Protein AF-A0A2V8ZQY2-F1 (afdb_monomer_lite)

Foldseek 3Di:
DKWKFFADDPPQADTHTDDDDQVVLVVVLCVVWDKAAPDADDDHSVPPLVARMKMADDPVRDDVPDDGHMMGTPDHPVRVVVSVVPDDD

Sequence (89 aa):
MSKVFYCGGCARHLGMLRAVVQLSDLIALLSGVTVHYIGKRFPRFKEEVLSSTVAEVTPDEMQRGWHAGFYGIEKTPLEFEELIRSLPQ

Secondary structure (DSSP, 8-state):
-EEEEE--SS-TT-PEEEEEE-HHHHHHHTTTS-EEEEESSPPPTTS----SEEEEE-GGG--TT--SEEEEESS-HHHHHHHHTTS--

pLDDT: mean 79.88, std 11.89, range [47.94, 91.5]

Structure (mmCIF, N/CA/C/O backbone):
data_AF-A0A2V8ZQY2-F1
#
_entry.id   AF-A0A2V8ZQY2-F1
#
loop_
_atom_site.group_PDB
_atom_site.id
_atom_site.type_symbol
_atom_site.label_atom_id
_atom_site.label_alt_id
_atom_site.label_comp_id
_atom_site.label_asym_id
_atom_site.label_entity_id
_atom_site.label_seq_id
_atom_site.pdbx_PDB_ins_code
_atom_site.Cartn_x
_atom_site.Cartn_y
_atom_site.Cartn_z
_atom_site.occupancy
_atom_site.B_iso_or_equiv
_atom_site.auth_seq_id
_atom_site.auth_comp_id
_atom_site.auth_asym_id
_atom_site.auth_atom_id
_atom_site.pdbx_PDB_model_num
ATOM 1 N N . MET A 1 1 ? -9.200 -7.327 7.094 1.00 80.44 1 MET A N 1
ATOM 2 C CA . MET A 1 1 ? -7.742 -7.127 7.116 1.00 80.44 1 MET A CA 1
ATOM 3 C C . MET A 1 1 ? -7.295 -6.546 5.787 1.00 80.44 1 MET A C 1
ATOM 5 O O . MET A 1 1 ? -7.854 -6.908 4.749 1.00 80.44 1 MET A O 1
ATOM 9 N N . SER A 1 2 ? -6.303 -5.665 5.828 1.00 83.56 2 SER A N 1
ATOM 10 C CA . SER A 1 2 ? -5.734 -4.969 4.681 1.00 83.56 2 SER A CA 1
ATOM 11 C C . SER A 1 2 ? -4.431 -5.647 4.281 1.00 83.56 2 SER A C 1
ATOM 13 O O . SER A 1 2 ? -3.609 -5.992 5.133 1.00 83.56 2 SER A O 1
ATOM 15 N N . LYS A 1 3 ? -4.251 -5.894 2.984 1.00 89.19 3 LYS A N 1
ATOM 16 C CA . LYS A 1 3 ? -3.090 -6.630 2.467 1.00 89.19 3 LYS A CA 1
ATOM 17 C C . LYS A 1 3 ? -2.139 -5.677 1.774 1.00 89.19 3 LYS A C 1
ATOM 19 O O . LYS A 1 3 ? -2.570 -4.929 0.909 1.00 89.19 3 LYS A O 1
ATOM 24 N N . VAL A 1 4 ? -0.854 -5.728 2.099 1.00 87.69 4 VAL A N 1
ATOM 25 C CA . VAL A 1 4 ? 0.165 -4.917 1.425 1.00 87.69 4 VAL A CA 1
ATOM 26 C C . VAL A 1 4 ? 0.997 -5.786 0.501 1.00 87.69 4 VAL A C 1
ATOM 28 O O . VAL A 1 4 ? 1.450 -6.865 0.882 1.00 87.69 4 VAL A O 1
ATOM 31 N N . PHE A 1 5 ? 1.216 -5.293 -0.709 1.00 87.12 5 PHE A N 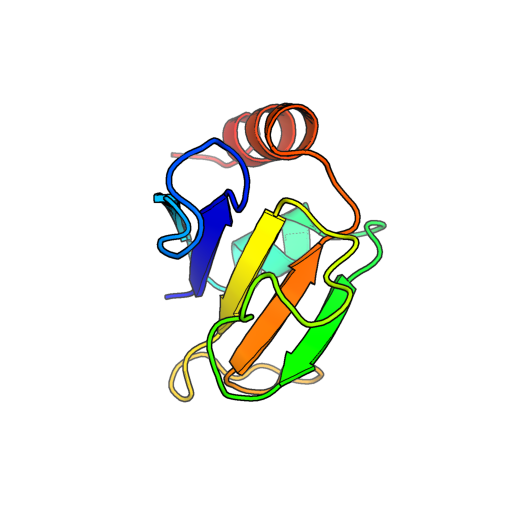1
ATOM 32 C CA . PHE A 1 5 ? 1.942 -5.940 -1.782 1.00 87.12 5 PHE A CA 1
ATOM 33 C C . PHE A 1 5 ? 3.103 -5.065 -2.234 1.00 87.12 5 PHE A C 1
ATOM 35 O O . PHE A 1 5 ? 2.939 -3.863 -2.454 1.00 87.12 5 PHE A O 1
ATOM 42 N N . TYR A 1 6 ? 4.255 -5.684 -2.465 1.00 86.25 6 TYR A N 1
ATOM 43 C CA . TYR A 1 6 ? 5.353 -5.047 -3.182 1.00 86.25 6 TYR A CA 1
ATOM 44 C C . TYR A 1 6 ? 5.288 -5.413 -4.659 1.00 86.25 6 TYR A C 1
ATOM 46 O O . TYR A 1 6 ? 5.280 -6.586 -5.037 1.00 86.25 6 TYR A O 1
ATOM 54 N N . CYS A 1 7 ? 5.213 -4.383 -5.490 1.00 76.00 7 CYS A N 1
ATOM 55 C CA . CYS A 1 7 ? 5.101 -4.454 -6.934 1.00 76.00 7 CYS A CA 1
ATOM 56 C C . CYS A 1 7 ? 6.438 -4.022 -7.547 1.00 76.00 7 CYS A C 1
ATOM 58 O O . CYS A 1 7 ? 6.795 -2.847 -7.531 1.00 76.00 7 CYS A O 1
ATOM 60 N N . GLY A 1 8 ? 7.197 -4.980 -8.078 1.00 67.94 8 GLY A N 1
ATOM 61 C CA . GLY A 1 8 ? 8.493 -4.726 -8.707 1.00 67.94 8 GLY A CA 1
ATOM 62 C C . GLY A 1 8 ? 9.261 -6.019 -8.983 1.00 67.94 8 GLY A C 1
ATOM 63 O O . GLY A 1 8 ? 9.065 -7.020 -8.300 1.00 67.94 8 GLY A O 1
ATOM 64 N N . GLY A 1 9 ? 10.125 -6.006 -10.002 1.00 60.22 9 GLY A N 1
ATOM 65 C CA . GLY A 1 9 ? 10.956 -7.151 -10.400 1.00 60.22 9 GLY A CA 1
ATOM 66 C C . GLY A 1 9 ? 10.550 -7.816 -11.724 1.00 60.22 9 GLY A C 1
ATOM 67 O O . GLY A 1 9 ? 9.536 -7.489 -12.338 1.00 60.22 9 GLY A O 1
ATOM 68 N N . CYS A 1 10 ? 11.372 -8.764 -12.194 1.00 47.94 10 CYS A N 1
ATOM 69 C CA . CYS A 1 10 ? 11.211 -9.432 -13.496 1.00 47.94 10 CYS A CA 1
ATOM 70 C C . CYS A 1 10 ? 9.932 -10.285 -13.625 1.00 47.94 10 CYS A C 1
ATOM 72 O O . CYS A 1 10 ? 9.534 -10.619 -14.741 1.00 47.94 10 CYS A O 1
ATOM 74 N N . ALA A 1 11 ? 9.266 -10.620 -12.515 1.00 49.66 11 ALA A N 1
ATOM 75 C CA . ALA A 1 11 ? 7.992 -11.336 -12.490 1.00 49.66 11 ALA A CA 1
ATOM 76 C C . ALA A 1 11 ? 6.825 -10.345 -12.660 1.00 49.66 11 ALA A C 1
ATOM 78 O O . ALA A 1 11 ? 6.108 -10.011 -11.722 1.00 49.66 11 ALA A O 1
ATOM 79 N N . ARG A 1 12 ? 6.668 -9.860 -13.894 1.00 51.41 12 ARG A N 1
ATOM 80 C CA . ARG A 1 12 ? 5.854 -8.715 -14.359 1.00 51.41 12 ARG A CA 1
ATOM 81 C C . ARG A 1 12 ? 4.360 -8.677 -13.969 1.00 51.41 12 ARG A C 1
ATOM 83 O O . ARG A 1 12 ? 3.656 -7.777 -14.432 1.00 51.41 12 ARG A O 1
ATOM 90 N N . HIS A 1 13 ? 3.828 -9.636 -13.209 1.00 54.00 13 HIS A N 1
ATOM 91 C CA . HIS A 1 13 ? 2.377 -9.836 -13.055 1.00 54.00 13 HIS A CA 1
ATOM 92 C C . HIS A 1 13 ? 1.890 -10.119 -11.629 1.00 54.00 13 HIS A C 1
ATOM 94 O O . HIS A 1 13 ? 0.681 -10.125 -11.416 1.00 54.00 13 HIS A O 1
ATOM 100 N N . LEU A 1 14 ? 2.780 -10.360 -10.663 1.00 61.53 14 LEU A N 1
ATOM 101 C CA . LEU A 1 14 ? 2.390 -10.806 -9.325 1.00 61.53 14 LEU A CA 1
ATOM 102 C C . LEU A 1 14 ? 3.083 -9.920 -8.291 1.00 61.53 14 LEU A C 1
ATOM 104 O O . LEU A 1 14 ? 4.278 -10.068 -8.051 1.00 61.53 14 LEU A O 1
ATOM 108 N N . GLY A 1 15 ? 2.347 -8.974 -7.703 1.00 71.38 15 GLY A N 1
ATOM 109 C CA . GLY A 1 15 ? 2.836 -8.297 -6.506 1.00 71.38 15 GLY A CA 1
ATOM 110 C C . GLY A 1 15 ? 3.039 -9.324 -5.393 1.00 71.38 15 GLY A C 1
ATOM 111 O O . GLY A 1 15 ? 2.212 -10.217 -5.205 1.00 71.38 15 GLY A O 1
ATOM 112 N N . MET A 1 16 ? 4.149 -9.223 -4.669 1.00 84.56 16 MET A N 1
ATOM 113 C CA . MET A 1 16 ? 4.441 -10.118 -3.554 1.00 84.56 16 MET A CA 1
ATOM 114 C C . MET A 1 16 ? 3.672 -9.638 -2.327 1.00 84.56 16 MET A C 1
ATOM 116 O O . MET A 1 16 ? 3.906 -8.522 -1.865 1.00 84.56 16 MET A O 1
ATOM 120 N N . LEU A 1 17 ? 2.765 -10.467 -1.797 1.00 85.44 17 LEU A N 1
ATOM 121 C CA . LEU A 1 17 ? 2.109 -10.190 -0.519 1.00 85.44 17 LEU A CA 1
ATOM 122 C C . LEU A 1 17 ? 3.178 -10.104 0.569 1.00 85.44 17 LEU A C 1
ATOM 124 O O . LEU A 1 17 ? 3.888 -11.077 0.819 1.00 85.44 17 LEU A O 1
ATOM 128 N N . ARG A 1 18 ? 3.275 -8.947 1.216 1.00 87.56 18 ARG A N 1
ATOM 129 C CA . ARG A 1 18 ? 4.276 -8.693 2.244 1.00 87.56 18 ARG A CA 1
ATOM 130 C C . ARG A 1 18 ? 3.712 -8.728 3.651 1.00 87.56 18 ARG A C 1
ATOM 132 O O . ARG A 1 18 ? 4.369 -9.251 4.551 1.00 87.56 18 ARG A O 1
ATOM 139 N N . ALA A 1 19 ? 2.546 -8.125 3.843 1.00 85.94 19 ALA A N 1
ATOM 140 C CA . ALA A 1 19 ? 1.955 -7.950 5.157 1.00 85.94 19 ALA A CA 1
ATOM 141 C C . ALA A 1 19 ? 0.433 -8.019 5.079 1.00 85.94 19 ALA A C 1
ATOM 143 O O . ALA A 1 19 ? -0.175 -7.669 4.065 1.00 85.94 19 ALA A O 1
ATOM 144 N N . VAL A 1 20 ? -0.168 -8.460 6.177 1.00 88.44 20 VAL A N 1
ATOM 145 C CA . VAL A 1 20 ? -1.607 -8.410 6.411 1.00 88.44 20 VAL A CA 1
ATOM 146 C C . VAL A 1 20 ? -1.787 -7.713 7.751 1.00 88.44 20 VAL A C 1
ATOM 148 O O . VAL A 1 20 ? -1.347 -8.233 8.770 1.00 88.44 20 VAL A O 1
ATOM 151 N N . VAL A 1 21 ? -2.372 -6.521 7.735 1.00 86.88 21 VAL A N 1
ATOM 152 C CA . VAL A 1 21 ? -2.512 -5.639 8.905 1.00 86.88 21 VAL A CA 1
ATOM 153 C C . VAL A 1 21 ? -3.958 -5.177 9.033 1.00 86.88 21 VAL A C 1
ATOM 155 O O . VAL A 1 21 ? -4.719 -5.260 8.065 1.00 86.88 21 VAL A O 1
ATOM 158 N N . GLN A 1 22 ? -4.372 -4.706 10.208 1.00 88.44 22 GLN A N 1
ATOM 159 C CA . GLN A 1 22 ? -5.678 -4.056 10.322 1.00 88.44 22 GLN A CA 1
ATOM 160 C C . GLN A 1 22 ? -5.651 -2.724 9.567 1.00 88.44 22 GLN A C 1
ATOM 162 O O . GLN A 1 22 ? -4.619 -2.048 9.528 1.00 88.44 22 GLN A O 1
ATOM 167 N N . LEU A 1 23 ? -6.782 -2.322 8.978 1.00 86.81 23 LEU A N 1
ATOM 168 C CA . LEU A 1 23 ? -6.838 -1.043 8.265 1.00 86.81 23 LEU A CA 1
ATOM 169 C C . LEU A 1 23 ? -6.503 0.143 9.184 1.00 86.81 23 LEU A C 1
ATOM 171 O O . LEU A 1 23 ? -5.835 1.073 8.747 1.00 86.81 23 LEU A O 1
ATOM 175 N N . SER A 1 24 ? -6.918 0.110 10.451 1.00 88.06 24 SER A N 1
ATOM 176 C CA . SER A 1 24 ? -6.600 1.161 11.428 1.00 88.06 24 SER A CA 1
ATOM 177 C C . SER A 1 24 ? -5.095 1.347 11.620 1.00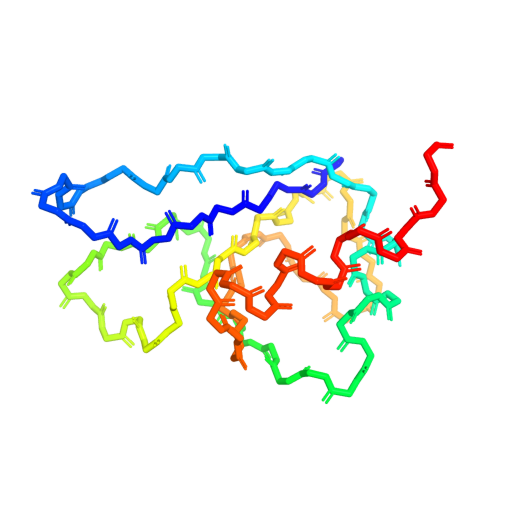 88.06 24 SER A C 1
ATOM 179 O O . SER A 1 24 ? -4.617 2.480 11.625 1.00 88.06 24 SER A O 1
ATOM 181 N N . ASP A 1 25 ? -4.349 0.246 11.715 1.00 88.12 25 ASP A N 1
ATOM 182 C CA . ASP A 1 25 ? -2.895 0.269 11.891 1.00 88.12 25 ASP A CA 1
ATOM 183 C C . ASP A 1 25 ? -2.213 0.767 10.617 1.00 88.12 25 ASP A C 1
ATOM 185 O O . ASP A 1 25 ? -1.293 1.581 10.669 1.00 88.12 25 ASP A O 1
ATOM 189 N N . LEU A 1 26 ? -2.714 0.336 9.455 1.00 88.06 26 LEU A N 1
ATOM 190 C CA . LEU A 1 26 ? -2.238 0.812 8.161 1.00 88.06 26 LEU A CA 1
ATOM 191 C C . LEU A 1 26 ? -2.463 2.321 7.994 1.00 88.06 26 LEU A C 1
ATOM 193 O O . LEU A 1 26 ? -1.564 3.024 7.546 1.00 88.06 26 LEU A O 1
ATOM 197 N N . ILE A 1 27 ? -3.637 2.833 8.373 1.00 88.88 27 ILE A N 1
ATOM 198 C CA . ILE A 1 27 ? -3.944 4.268 8.332 1.00 88.88 27 ILE A CA 1
ATOM 199 C C . ILE A 1 27 ? -3.008 5.043 9.260 1.00 88.88 27 ILE A C 1
ATOM 201 O O . ILE A 1 27 ? -2.487 6.083 8.861 1.00 88.88 27 ILE A O 1
ATOM 205 N N . ALA A 1 28 ? -2.772 4.538 10.474 1.00 88.88 28 ALA A N 1
ATOM 206 C CA . ALA A 1 28 ? -1.860 5.166 11.422 1.00 88.88 28 ALA A CA 1
ATOM 207 C C . ALA A 1 28 ? -0.421 5.218 10.878 1.00 88.88 28 ALA A C 1
ATOM 209 O O . ALA A 1 28 ? 0.209 6.274 10.923 1.00 88.88 28 ALA A O 1
ATOM 210 N N . LEU A 1 29 ? 0.070 4.119 10.291 1.00 87.19 29 LEU A N 1
ATOM 211 C CA . LEU A 1 29 ? 1.386 4.058 9.643 1.00 87.19 29 LEU A CA 1
ATOM 212 C C . LEU A 1 29 ? 1.525 5.009 8.455 1.00 87.19 29 LEU A C 1
ATOM 214 O O . LEU A 1 29 ? 2.601 5.545 8.208 1.00 87.19 29 LEU A O 1
A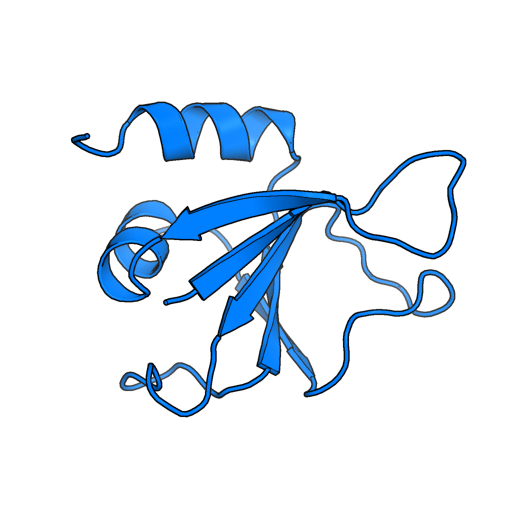TOM 218 N N . LEU A 1 30 ? 0.445 5.186 7.697 1.00 87.81 30 LEU A N 1
ATOM 219 C CA . LEU A 1 30 ? 0.409 6.039 6.512 1.00 87.81 30 LEU A CA 1
ATOM 220 C C . LEU A 1 30 ? 0.107 7.504 6.850 1.00 87.81 30 LEU A C 1
ATOM 222 O O . LEU A 1 30 ? -0.044 8.323 5.944 1.00 87.81 30 LEU A O 1
ATOM 226 N N . SER A 1 31 ? 0.038 7.870 8.132 1.00 86.75 31 SER A N 1
ATOM 227 C CA . SER A 1 31 ? -0.149 9.257 8.548 1.00 86.75 31 SER A CA 1
ATOM 228 C C . SER A 1 31 ? 1.004 10.131 8.041 1.00 86.75 31 SER A C 1
ATOM 230 O O . SER A 1 31 ? 2.146 9.992 8.472 1.00 86.75 31 SER A O 1
ATOM 232 N N . GLY A 1 32 ? 0.702 11.053 7.123 1.00 83.69 32 GLY A N 1
ATOM 233 C CA . GLY A 1 32 ? 1.700 11.908 6.468 1.00 83.69 32 GLY A CA 1
ATOM 234 C C . GLY A 1 32 ? 2.342 11.300 5.215 1.00 83.69 32 GLY A C 1
ATOM 235 O O . GLY A 1 32 ? 3.214 11.931 4.623 1.00 83.69 32 GLY A O 1
ATOM 236 N N . VAL A 1 33 ? 1.904 10.113 4.787 1.00 87.69 33 VAL A N 1
ATOM 237 C CA . VAL A 1 33 ? 2.290 9.487 3.516 1.00 87.69 33 VAL A CA 1
ATOM 238 C C . VAL A 1 33 ? 1.185 9.707 2.487 1.00 87.69 33 VAL A C 1
ATOM 240 O O . VAL A 1 33 ? 0.005 9.488 2.769 1.00 87.69 33 VAL A O 1
ATOM 243 N N . THR A 1 34 ? 1.553 10.111 1.272 1.00 87.44 34 THR A N 1
ATOM 244 C CA . THR A 1 34 ? 0.590 10.220 0.175 1.00 87.44 34 THR A CA 1
ATOM 245 C C . THR A 1 34 ? 0.099 8.834 -0.237 1.00 87.44 34 THR A C 1
ATOM 247 O O . THR A 1 34 ? 0.885 7.925 -0.526 1.00 87.44 34 THR A O 1
ATOM 250 N N . VAL A 1 35 ? -1.223 8.682 -0.291 1.00 89.44 35 VAL A N 1
ATOM 251 C CA . VAL A 1 35 ? -1.897 7.465 -0.748 1.00 89.44 35 VAL A CA 1
ATOM 252 C C . VAL A 1 35 ? -2.882 7.810 -1.854 1.00 89.44 35 VAL A C 1
ATOM 254 O O . VAL A 1 35 ? -3.646 8.770 -1.751 1.00 89.44 35 VAL A O 1
ATOM 257 N N . HIS A 1 36 ? -2.887 7.013 -2.917 1.00 89.31 36 HIS A N 1
ATOM 258 C CA . HIS A 1 36 ? -3.757 7.224 -4.070 1.00 89.31 36 HIS A CA 1
ATOM 259 C C . HIS A 1 36 ? -4.626 6.002 -4.300 1.00 89.31 36 HIS A C 1
ATOM 261 O O . HIS A 1 36 ? -4.117 4.892 -4.424 1.00 89.31 36 HIS A O 1
ATOM 267 N N . TYR A 1 37 ? -5.939 6.192 -4.400 1.00 89.44 37 TYR A N 1
ATOM 268 C CA . TYR A 1 37 ? -6.825 5.117 -4.829 1.00 89.44 37 TYR A CA 1
ATOM 269 C C . TYR A 1 37 ? -6.594 4.815 -6.312 1.00 89.44 37 TYR A C 1
ATOM 271 O O . TYR A 1 37 ? -6.752 5.696 -7.154 1.00 89.44 37 TYR A O 1
ATOM 279 N N . ILE A 1 38 ? -6.247 3.567 -6.629 1.00 87.31 38 ILE A N 1
ATOM 280 C CA . ILE A 1 38 ? -5.918 3.123 -7.995 1.00 87.31 38 ILE A CA 1
ATOM 281 C C . ILE A 1 38 ? -6.982 2.190 -8.591 1.00 87.31 38 ILE A C 1
ATOM 283 O O . ILE A 1 38 ? -6.842 1.717 -9.716 1.00 87.31 38 ILE A O 1
ATOM 287 N N . GLY A 1 39 ? -8.079 1.945 -7.867 1.00 88.31 39 GLY A N 1
ATOM 288 C CA . GLY A 1 39 ? -9.259 1.250 -8.381 1.00 88.31 39 GLY A CA 1
ATOM 289 C C . GLY A 1 39 ? -9.558 -0.082 -7.701 1.00 88.31 39 GLY A C 1
ATOM 290 O O . GLY A 1 39 ? -8.966 -0.461 -6.699 1.00 88.31 39 GLY A O 1
ATOM 291 N N . LYS A 1 40 ? -10.526 -0.822 -8.247 1.00 88.25 40 LYS A N 1
ATOM 292 C CA . LYS A 1 40 ? -11.040 -2.074 -7.652 1.00 88.25 40 LYS A CA 1
ATOM 293 C C . LYS A 1 40 ? -10.260 -3.330 -8.044 1.00 88.25 40 LYS A C 1
ATOM 295 O O . LYS A 1 40 ? -10.586 -4.417 -7.581 1.00 88.25 40 LYS A O 1
ATOM 300 N N . ARG A 1 41 ? -9.303 -3.215 -8.963 1.00 84.69 41 ARG A N 1
ATOM 301 C CA . ARG A 1 41 ? -8.547 -4.346 -9.512 1.00 84.69 41 ARG A CA 1
ATOM 302 C C . ARG A 1 41 ? -7.077 -4.175 -9.180 1.00 84.69 41 ARG A C 1
ATOM 304 O O . ARG A 1 41 ? -6.596 -3.047 -9.146 1.00 84.69 41 ARG A O 1
ATOM 311 N N . PHE A 1 42 ? -6.390 -5.296 -8.971 1.00 82.00 42 PHE A N 1
ATOM 312 C CA . PHE A 1 42 ? -4.955 -5.275 -8.736 1.00 82.00 42 PHE A CA 1
ATOM 313 C C . PHE A 1 42 ? -4.264 -4.592 -9.925 1.00 82.00 42 PHE A C 1
ATOM 315 O O . PHE A 1 42 ? -4.599 -4.919 -11.075 1.00 82.00 42 PHE A O 1
ATOM 322 N N . PRO A 1 43 ? -3.341 -3.650 -9.679 1.00 74.81 43 PRO A N 1
ATOM 323 C CA . PRO A 1 43 ? -2.734 -2.885 -10.750 1.00 74.81 43 PRO A CA 1
ATOM 324 C C . PRO A 1 43 ? -2.000 -3.781 -11.740 1.00 74.81 43 PRO A C 1
ATOM 326 O O . PRO A 1 43 ? -1.221 -4.663 -11.373 1.00 74.81 43 PRO A O 1
ATOM 329 N N . ARG A 1 44 ? -2.245 -3.544 -13.029 1.00 69.38 44 ARG A N 1
ATOM 330 C CA . ARG A 1 44 ? -1.482 -4.177 -14.104 1.00 69.38 44 ARG A CA 1
ATOM 331 C C . ARG A 1 44 ? -0.302 -3.271 -14.419 1.00 69.38 44 ARG A C 1
ATOM 333 O O . ARG A 1 44 ? -0.502 -2.107 -14.725 1.00 69.38 44 ARG A O 1
ATOM 340 N N . PHE A 1 45 ? 0.907 -3.825 -14.452 1.00 57.00 45 PHE A N 1
ATOM 341 C CA . PHE A 1 45 ? 2.172 -3.103 -14.691 1.00 57.00 45 PHE A CA 1
ATOM 342 C C . PHE A 1 45 ? 2.257 -2.328 -16.034 1.00 57.00 45 PHE A C 1
ATOM 344 O O . PHE A 1 45 ? 3.282 -1.727 -16.330 1.00 57.00 45 PHE A O 1
ATOM 351 N N . LYS A 1 46 ? 1.219 -2.387 -16.884 1.00 53.34 46 LYS A N 1
ATOM 352 C CA . LYS A 1 46 ? 1.099 -1.603 -18.128 1.00 53.34 46 LYS A CA 1
ATOM 353 C C . LYS A 1 46 ? 0.434 -0.241 -17.925 1.00 53.34 46 LYS A C 1
ATOM 355 O O . LYS A 1 46 ? 0.493 0.582 -18.828 1.00 53.34 46 LYS A O 1
ATOM 360 N N . GLU A 1 47 ? -0.207 -0.034 -16.786 1.00 52.66 47 GLU A N 1
ATOM 361 C CA . GLU A 1 47 ? -0.758 1.250 -16.377 1.00 52.66 47 GLU A CA 1
ATOM 362 C C . GLU A 1 47 ? 0.205 1.834 -15.346 1.00 52.66 47 GLU A C 1
ATOM 364 O O . GLU A 1 47 ? 0.786 1.090 -14.557 1.00 52.66 47 GLU A O 1
ATOM 369 N N . GLU A 1 48 ? 0.433 3.138 -15.431 1.00 53.22 48 GLU A N 1
ATOM 370 C CA . GLU A 1 48 ? 1.464 3.948 -14.776 1.00 53.22 48 GLU A CA 1
ATOM 371 C C . GLU A 1 48 ? 1.373 3.942 -13.242 1.00 53.22 48 GLU A C 1
ATOM 373 O O . GLU A 1 48 ? 1.187 4.971 -12.595 1.00 53.22 48 GLU A O 1
ATOM 378 N N . VAL A 1 49 ? 1.494 2.777 -12.614 1.00 55.97 49 VAL A N 1
ATOM 379 C CA . VAL A 1 49 ? 1.580 2.692 -11.165 1.00 55.97 49 VAL A CA 1
ATOM 380 C C . VAL A 1 49 ? 2.998 3.071 -10.784 1.00 55.97 49 VAL A C 1
ATOM 382 O O . VAL A 1 49 ? 3.910 2.250 -10.762 1.00 55.97 49 VAL A O 1
ATOM 385 N N . LEU A 1 50 ? 3.159 4.365 -10.517 1.00 60.03 50 LEU A N 1
ATOM 386 C 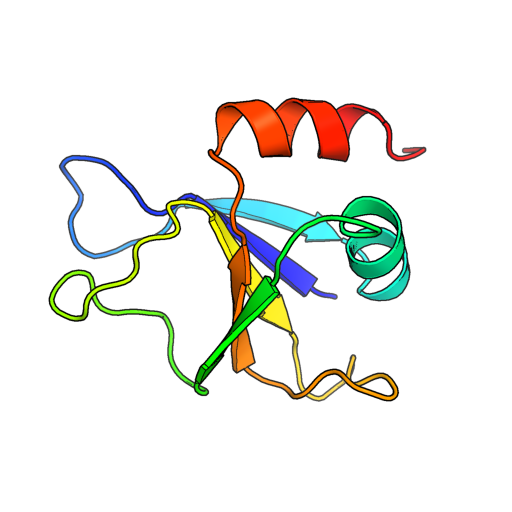CA . LEU A 1 50 ? 4.382 4.974 -9.999 1.00 60.03 50 LEU A CA 1
ATOM 387 C C . LEU A 1 50 ? 4.799 4.348 -8.654 1.00 60.03 50 LEU A C 1
ATOM 389 O O . LEU A 1 50 ? 5.977 4.342 -8.303 1.00 60.03 50 LEU A O 1
ATOM 393 N N . SER A 1 51 ? 3.838 3.785 -7.915 1.00 66.06 51 SER A N 1
ATOM 394 C CA . SER A 1 51 ? 4.045 3.170 -6.605 1.00 66.06 51 SER A CA 1
ATOM 395 C C . SER A 1 51 ? 4.460 1.700 -6.696 1.00 66.06 51 SER A C 1
ATOM 397 O O . SER A 1 51 ? 3.706 0.835 -7.136 1.00 66.06 51 SER A O 1
ATOM 399 N N . SER A 1 52 ? 5.636 1.386 -6.159 1.00 78.62 52 SER A N 1
ATOM 400 C CA . SER A 1 52 ? 6.110 0.006 -5.966 1.00 78.62 52 SER A CA 1
ATOM 401 C C . SER A 1 52 ? 5.506 -0.681 -4.732 1.00 78.62 52 SER A C 1
ATOM 403 O O . SER A 1 52 ? 5.751 -1.864 -4.502 1.00 78.62 52 SER A O 1
ATOM 405 N N . THR A 1 53 ? 4.668 0.024 -3.969 1.00 87.88 53 THR A N 1
ATOM 406 C CA . THR A 1 53 ? 3.951 -0.493 -2.798 1.00 87.88 53 THR A CA 1
ATOM 407 C C . THR A 1 53 ? 2.454 -0.266 -2.973 1.00 87.88 53 THR A C 1
ATOM 409 O O . THR A 1 53 ? 2.017 0.853 -3.252 1.00 87.88 53 THR A O 1
ATOM 412 N N . VAL A 1 54 ? 1.663 -1.329 -2.822 1.00 88.94 54 VAL A N 1
ATOM 413 C CA . VAL A 1 54 ? 0.213 -1.321 -3.049 1.00 88.94 54 VAL A CA 1
ATOM 414 C C . VAL A 1 54 ? -0.501 -1.940 -1.857 1.00 88.94 54 VAL A C 1
ATOM 416 O O . VAL A 1 54 ? -0.134 -3.028 -1.429 1.00 88.94 54 VAL A O 1
ATOM 419 N N . ALA A 1 55 ? -1.548 -1.298 -1.351 1.00 89.62 55 ALA A N 1
ATOM 420 C CA . ALA A 1 55 ? -2.417 -1.859 -0.320 1.00 89.62 55 ALA A CA 1
ATOM 421 C C . ALA A 1 55 ? -3.793 -2.225 -0.889 1.00 89.62 55 ALA A C 1
ATOM 423 O O . ALA A 1 55 ? -4.373 -1.464 -1.654 1.00 89.62 55 ALA A O 1
ATOM 424 N N . GLU A 1 56 ? -4.326 -3.379 -0.506 1.00 91.50 56 GLU A N 1
ATOM 425 C CA . GLU A 1 56 ? -5.704 -3.801 -0.735 1.00 91.50 56 GLU A CA 1
ATOM 426 C C . GLU A 1 56 ? -6.523 -3.558 0.531 1.00 91.50 56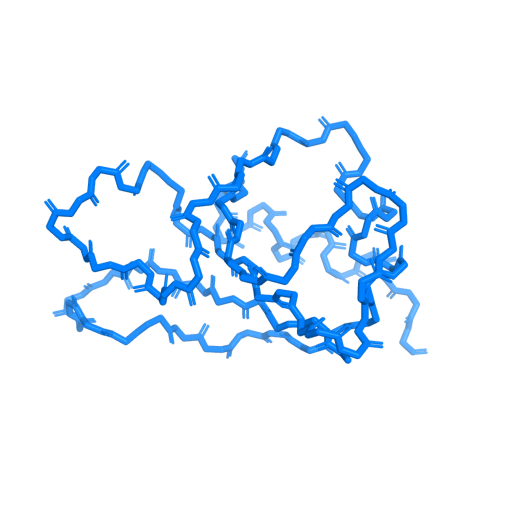 GLU A C 1
ATOM 428 O O . GLU A 1 56 ? -6.206 -4.098 1.594 1.00 91.50 56 GLU A O 1
ATOM 433 N N . VAL A 1 57 ? -7.613 -2.811 0.383 1.00 90.12 57 VAL A N 1
ATOM 434 C CA . VAL A 1 57 ? -8.659 -2.649 1.389 1.00 90.12 57 VAL A CA 1
ATOM 435 C C . VAL A 1 57 ? -9.865 -3.472 0.965 1.00 90.12 57 VAL A C 1
ATOM 437 O O . VAL A 1 57 ? -10.393 -3.319 -0.141 1.00 90.12 57 VAL A O 1
ATOM 440 N N . THR A 1 58 ? -10.303 -4.365 1.845 1.00 85.19 58 THR A N 1
ATOM 441 C CA . THR A 1 58 ? -11.464 -5.228 1.601 1.00 85.19 58 THR A CA 1
ATOM 442 C C . THR A 1 58 ? -12.770 -4.511 1.969 1.00 85.19 58 THR A C 1
ATOM 444 O O . THR A 1 58 ? -12.751 -3.599 2.796 1.00 85.19 58 THR A O 1
ATOM 447 N N . PRO A 1 59 ? -13.921 -4.887 1.373 1.00 82.19 59 PRO A N 1
ATOM 448 C CA . PRO A 1 59 ? -15.220 -4.291 1.707 1.00 82.19 59 PRO A CA 1
ATOM 449 C C . PRO A 1 59 ? -15.562 -4.353 3.195 1.00 82.19 59 PRO A C 1
ATOM 451 O O . PRO A 1 59 ? -16.104 -3.390 3.730 1.00 82.19 59 PRO A O 1
ATOM 454 N N . ASP A 1 60 ? -15.175 -5.442 3.858 1.00 79.94 60 ASP A N 1
ATOM 455 C CA . ASP A 1 60 ? -15.418 -5.669 5.285 1.00 79.94 60 ASP A CA 1
ATOM 456 C C . ASP A 1 60 ? -14.593 -4.745 6.195 1.00 79.94 60 ASP A C 1
ATOM 458 O O . ASP A 1 60 ? -14.864 -4.644 7.387 1.00 79.94 60 ASP A O 1
ATOM 462 N N . GLU A 1 61 ? -13.591 -4.053 5.644 1.00 72.56 61 GLU A N 1
ATOM 463 C CA . GLU A 1 61 ? -12.741 -3.109 6.370 1.00 72.56 61 GLU A CA 1
ATOM 464 C C . GLU A 1 61 ? -12.930 -1.657 5.958 1.00 72.56 61 GLU A C 1
ATOM 466 O O . GLU A 1 61 ? -12.148 -0.815 6.381 1.00 72.56 61 GLU A O 1
ATOM 471 N N . MET A 1 62 ? -13.948 -1.318 5.166 1.00 72.62 62 MET A N 1
ATOM 472 C CA . MET A 1 62 ? -14.181 0.083 4.818 1.00 72.62 62 MET A CA 1
ATOM 473 C C . MET A 1 62 ? -14.301 0.955 6.077 1.00 72.62 62 MET A C 1
ATOM 475 O O . MET A 1 62 ? -15.152 0.742 6.939 1.00 72.62 62 MET A O 1
ATOM 479 N N . GLN A 1 63 ? -13.464 1.985 6.148 1.00 77.19 63 GLN A N 1
ATOM 480 C CA . GLN A 1 63 ? -13.532 3.037 7.156 1.00 77.19 63 GLN A CA 1
ATOM 481 C C . GLN A 1 63 ? -13.793 4.381 6.477 1.00 77.19 63 GLN A C 1
ATOM 483 O O . GLN A 1 63 ? -13.641 4.534 5.264 1.00 77.19 63 GLN A O 1
ATOM 488 N N . ARG A 1 64 ? -14.220 5.383 7.250 1.00 76.94 64 ARG A N 1
ATOM 489 C CA . ARG A 1 64 ? -14.570 6.704 6.714 1.00 76.94 64 ARG A CA 1
ATOM 490 C C . ARG A 1 64 ? -13.383 7.296 5.936 1.00 76.94 64 ARG A C 1
ATOM 492 O O . ARG A 1 64 ? -12.332 7.541 6.515 1.00 76.94 64 ARG A O 1
ATOM 499 N N . GLY A 1 65 ? -13.566 7.532 4.635 1.00 78.75 65 GLY A N 1
ATOM 500 C CA . GLY A 1 65 ? -12.525 8.063 3.740 1.00 78.75 65 GLY A CA 1
ATOM 501 C C . GLY A 1 65 ? -11.719 7.008 2.968 1.00 78.75 65 GLY A C 1
ATOM 502 O O . GLY A 1 65 ? -10.956 7.380 2.083 1.00 78.75 65 GLY A O 1
ATOM 503 N N . TRP A 1 66 ? -11.926 5.715 3.240 1.00 86.00 66 TRP A N 1
ATOM 504 C CA . TRP A 1 66 ? -11.314 4.603 2.510 1.00 86.00 66 TRP A CA 1
ATOM 505 C C . TRP A 1 66 ? -12.383 3.749 1.820 1.00 86.00 66 TRP A C 1
ATOM 507 O O . TRP A 1 66 ? -13.405 3.383 2.397 1.00 86.00 66 TRP A O 1
ATOM 517 N N . HIS A 1 67 ? -12.141 3.425 0.557 1.00 87.75 67 HIS A N 1
ATOM 518 C CA . HIS A 1 67 ? -12.979 2.593 -0.289 1.00 87.75 67 HIS A CA 1
ATOM 519 C C . HIS A 1 67 ? -12.332 1.225 -0.461 1.00 87.75 67 HIS A C 1
ATOM 521 O O . HIS A 1 67 ? -11.115 1.102 -0.516 1.00 87.75 67 HIS A O 1
ATOM 527 N N . ALA A 1 68 ? -13.142 0.188 -0.638 1.00 89.62 68 ALA A N 1
ATOM 528 C CA . ALA A 1 68 ? -12.606 -1.105 -1.030 1.00 89.62 68 ALA A CA 1
ATOM 529 C C . ALA A 1 68 ? -11.947 -1.046 -2.415 1.00 89.62 68 ALA A C 1
ATOM 531 O O . ALA A 1 68 ? -12.460 -0.438 -3.367 1.00 89.62 68 ALA A O 1
ATOM 532 N N . GLY A 1 69 ? -10.817 -1.729 -2.523 1.00 90.75 69 GLY A N 1
ATOM 533 C CA . GLY A 1 69 ? -9.969 -1.744 -3.702 1.00 90.75 69 GLY A CA 1
ATOM 534 C C . GLY A 1 69 ? -8.508 -1.547 -3.331 1.00 90.75 69 GLY A C 1
ATOM 535 O O . GLY A 1 69 ? -8.085 -1.855 -2.222 1.00 90.75 69 GLY A O 1
ATOM 536 N N . PHE A 1 70 ? -7.742 -1.051 -4.288 1.00 89.94 70 PHE A N 1
ATOM 537 C CA . PHE A 1 70 ? -6.300 -0.948 -4.212 1.00 89.94 70 PHE A CA 1
ATOM 538 C C . PHE A 1 70 ? -5.868 0.509 -4.096 1.00 89.94 70 PHE A C 1
ATOM 540 O O . PHE A 1 70 ? -6.455 1.403 -4.713 1.00 89.94 70 PHE A O 1
ATOM 547 N N . TYR A 1 71 ? -4.809 0.719 -3.326 1.00 90.50 71 TYR A N 1
ATOM 548 C CA . TYR A 1 71 ? -4.175 2.003 -3.089 1.00 90.50 71 TYR A CA 1
ATOM 549 C C . TYR A 1 71 ? -2.693 1.920 -3.427 1.00 90.50 71 TYR A C 1
ATOM 551 O O . TYR A 1 71 ? -2.012 1.013 -2.956 1.00 90.50 71 TYR A O 1
ATOM 559 N N . GLY A 1 72 ? -2.195 2.865 -4.216 1.00 89.50 72 GLY A N 1
ATOM 560 C CA . GLY A 1 72 ? -0.766 3.102 -4.382 1.00 89.50 72 GLY A CA 1
ATOM 561 C C . GLY A 1 72 ? -0.246 3.938 -3.219 1.00 89.50 72 GLY A C 1
ATOM 562 O O . GLY A 1 72 ? -0.861 4.940 -2.851 1.00 89.50 72 GLY A O 1
ATOM 563 N N . ILE A 1 73 ? 0.868 3.513 -2.634 1.00 88.75 73 ILE A N 1
ATOM 564 C CA . ILE A 1 73 ? 1.534 4.214 -1.537 1.00 88.75 73 ILE A CA 1
ATOM 565 C C . ILE A 1 73 ? 2.799 4.858 -2.105 1.00 88.75 73 ILE A C 1
ATOM 567 O O . ILE A 1 73 ? 3.598 4.185 -2.761 1.00 88.75 73 ILE A O 1
ATOM 571 N N . GLU A 1 74 ? 3.002 6.154 -1.866 1.00 87.00 74 GLU A N 1
ATOM 572 C CA . GLU A 1 74 ? 4.199 6.894 -2.297 1.00 87.00 74 GLU A CA 1
ATOM 573 C C . GLU A 1 74 ? 5.400 6.605 -1.374 1.00 87.00 74 GLU A C 1
ATOM 575 O O . GLU A 1 74 ? 6.021 7.490 -0.790 1.00 87.00 74 GLU A O 1
ATOM 580 N N . LYS A 1 75 ? 5.688 5.312 -1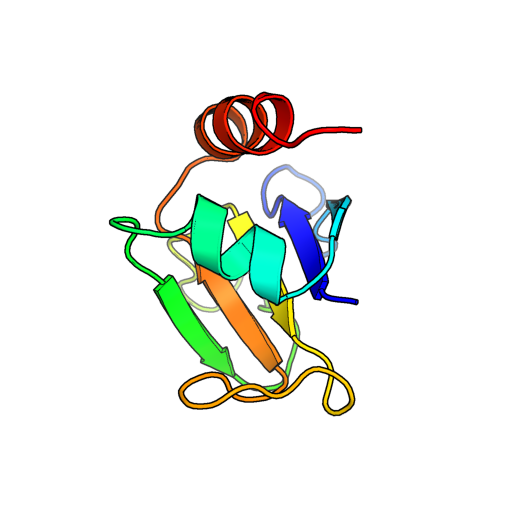.197 1.00 83.38 75 LYS A N 1
ATOM 581 C CA . LYS A 1 75 ? 6.826 4.773 -0.455 1.00 83.38 75 LYS A CA 1
ATOM 582 C C . LYS A 1 75 ? 7.387 3.576 -1.196 1.00 83.38 75 LYS A C 1
ATOM 584 O O . LYS A 1 75 ? 6.642 2.704 -1.657 1.00 83.38 75 LYS A O 1
ATOM 589 N N . THR A 1 76 ? 8.706 3.515 -1.289 1.00 82.19 76 THR A N 1
ATOM 590 C CA . THR A 1 76 ? 9.384 2.323 -1.795 1.00 82.19 76 THR A CA 1
ATOM 591 C C . THR A 1 76 ? 9.185 1.149 -0.827 1.00 82.19 76 THR A C 1
ATOM 593 O O . THR A 1 76 ? 8.956 1.370 0.365 1.00 82.19 76 THR A O 1
ATOM 596 N N . PRO A 1 77 ? 9.311 -0.105 -1.295 1.00 83.75 77 PRO A N 1
ATOM 597 C CA . PRO A 1 77 ? 9.264 -1.276 -0.430 1.00 83.75 77 PRO A CA 1
ATOM 598 C C . PRO A 1 77 ? 10.193 -1.171 0.780 1.00 83.75 77 PRO A C 1
ATOM 600 O O . PRO A 1 77 ? 9.802 -1.545 1.877 1.00 83.75 77 PRO A O 1
ATOM 603 N N . LEU A 1 78 ? 11.399 -0.618 0.604 1.00 84.50 78 LEU A N 1
ATOM 604 C CA . LEU A 1 78 ? 12.364 -0.475 1.693 1.00 84.50 78 LEU A CA 1
ATOM 605 C C . LEU A 1 78 ? 11.893 0.519 2.761 1.00 84.50 78 LEU A C 1
ATOM 607 O O . LEU A 1 78 ? 11.959 0.210 3.944 1.00 84.50 78 LEU A O 1
ATOM 611 N N . GLU A 1 79 ? 11.375 1.681 2.365 1.00 86.00 79 GLU A N 1
ATOM 612 C CA . GLU A 1 79 ? 10.839 2.644 3.334 1.00 86.00 79 GLU A CA 1
ATOM 613 C C . GLU A 1 79 ? 9.581 2.104 4.028 1.00 86.00 79 GLU A C 1
ATOM 615 O O . GLU A 1 79 ? 9.343 2.375 5.202 1.00 86.00 79 GLU A O 1
ATOM 620 N N . PHE A 1 80 ? 8.763 1.323 3.315 1.00 85.62 80 PHE A N 1
ATOM 621 C CA . PHE A 1 80 ? 7.569 0.718 3.898 1.00 85.62 80 PHE A CA 1
ATOM 622 C C . PHE A 1 80 ? 7.909 -0.392 4.907 1.00 85.62 80 PHE A C 1
ATOM 624 O O . PHE A 1 80 ? 7.236 -0.519 5.929 1.00 85.62 80 PHE A O 1
ATOM 631 N N . GLU A 1 81 ? 8.985 -1.154 4.679 1.00 85.69 81 GLU A N 1
ATOM 632 C CA . GLU A 1 81 ? 9.514 -2.115 5.658 1.00 85.69 81 GLU A CA 1
ATOM 633 C C . GLU A 1 81 ? 9.854 -1.459 6.995 1.00 85.69 81 GLU A C 1
ATOM 635 O O . GLU A 1 81 ? 9.541 -2.008 8.052 1.00 85.69 81 GLU A O 1
ATOM 640 N N . GLU A 1 82 ? 10.508 -0.299 6.955 1.00 86.25 82 GLU A N 1
ATOM 641 C CA . GLU A 1 82 ? 10.887 0.434 8.163 1.00 86.25 82 GLU A CA 1
ATOM 642 C C . GLU A 1 82 ? 9.652 0.883 8.948 1.00 86.25 82 GLU A C 1
ATOM 644 O O . GLU A 1 82 ? 9.623 0.752 10.173 1.00 86.25 82 GLU A O 1
ATOM 649 N N . LEU A 1 83 ? 8.601 1.313 8.244 1.00 84.69 83 LEU A N 1
ATOM 650 C CA . LEU A 1 83 ? 7.321 1.673 8.850 1.00 84.69 83 LEU A CA 1
ATOM 651 C C . LEU A 1 83 ? 6.638 0.461 9.493 1.00 84.69 83 LEU A C 1
ATOM 653 O O . LEU A 1 83 ? 6.266 0.531 10.662 1.00 84.69 83 LEU A O 1
ATOM 657 N N . ILE A 1 84 ? 6.521 -0.674 8.794 1.00 84.00 84 ILE A N 1
ATOM 658 C CA . ILE A 1 84 ? 5.886 -1.877 9.364 1.00 84.00 84 ILE A CA 1
ATOM 659 C C . ILE A 1 84 ? 6.609 -2.346 10.631 1.00 84.00 84 ILE A C 1
ATOM 661 O O . ILE A 1 84 ? 5.955 -2.764 11.583 1.00 84.00 84 ILE A O 1
ATOM 665 N N . ARG A 1 85 ? 7.946 -2.273 10.677 1.00 83.38 85 ARG A N 1
ATOM 666 C CA . ARG A 1 85 ? 8.727 -2.676 11.864 1.00 83.38 85 ARG A CA 1
ATOM 667 C C . ARG A 1 85 ? 8.418 -1.848 13.112 1.00 83.38 85 ARG A C 1
ATOM 669 O O . ARG A 1 85 ? 8.760 -2.286 14.205 1.00 83.38 85 ARG A O 1
ATOM 676 N N . SER A 1 86 ? 7.806 -0.676 12.952 1.00 80.62 86 SER A N 1
ATOM 677 C CA . SER A 1 86 ? 7.369 0.166 14.067 1.00 80.62 86 SER A CA 1
ATOM 678 C C . SER A 1 86 ? 6.010 -0.237 14.652 1.00 80.62 86 SER A C 1
ATOM 680 O O . SER A 1 86 ? 5.645 0.263 15.716 1.00 80.62 86 SER A O 1
ATOM 682 N N . LEU A 1 87 ? 5.269 -1.148 14.004 1.00 73.06 87 LEU A N 1
ATOM 683 C CA . LEU A 1 87 ? 4.024 -1.668 14.563 1.00 73.06 87 LEU A CA 1
ATOM 684 C C . LEU A 1 87 ? 4.293 -2.568 15.779 1.00 73.06 87 LEU A C 1
ATOM 686 O O . LEU A 1 87 ? 5.199 -3.407 15.728 1.00 73.06 87 LEU A O 1
ATOM 690 N N . PRO A 1 88 ? 3.491 -2.449 16.854 1.00 65.12 88 PRO A N 1
ATOM 691 C CA . PRO A 1 88 ? 3.492 -3.437 17.925 1.00 65.12 88 PRO A CA 1
ATOM 692 C C . PRO A 1 88 ? 3.058 -4.804 17.364 1.00 65.12 88 PRO A C 1
ATOM 694 O O . PRO A 1 88 ? 2.112 -4.870 16.578 1.00 65.12 88 PRO A O 1
ATOM 697 N N . GLN A 1 89 ? 3.787 -5.869 17.724 1.00 56.75 89 GLN A N 1
ATOM 698 C CA . GLN A 1 89 ? 3.472 -7.248 17.314 1.00 56.75 89 GLN A CA 1
ATOM 699 C C . GLN A 1 89 ? 2.254 -7.817 18.035 1.00 56.75 89 GLN A C 1
ATOM 701 O O . GLN A 1 89 ? 2.085 -7.501 19.236 1.00 56.75 89 GLN A O 1
#

Radius of gyration: 12.2 Å; chains: 1; bounding box: 28×23×36 Å